Protein AF-A0A085ZZA1-F1 (afdb_monomer_lite)

Structure (mmCIF, N/CA/C/O backbone):
data_AF-A0A085ZZA1-F1
#
_entry.id   AF-A0A085ZZA1-F1
#
loop_
_atom_site.group_PDB
_atom_site.id
_atom_site.type_symbol
_atom_site.label_atom_id
_atom_site.label_alt_id
_atom_site.label_comp_id
_atom_site.label_asym_id
_atom_site.label_entity_id
_atom_site.label_seq_id
_atom_site.pdbx_PDB_ins_code
_atom_site.Cartn_x
_atom_site.Cartn_y
_atom_site.Cartn_z
_atom_site.occupancy
_atom_site.B_iso_or_equiv
_atom_site.auth_seq_id
_atom_site.auth_comp_id
_atom_site.auth_asym_id
_atom_site.auth_atom_id
_atom_site.pdbx_PDB_model_num
ATOM 1 N N . MET A 1 1 ? -29.648 -33.586 -11.415 1.00 40.72 1 MET A N 1
ATOM 2 C CA . MET A 1 1 ? -28.196 -33.619 -11.680 1.00 40.72 1 MET A CA 1
ATOM 3 C C . MET A 1 1 ? -27.716 -32.180 -11.595 1.00 40.72 1 MET A C 1
ATOM 5 O O . MET A 1 1 ? -27.922 -31.417 -12.527 1.00 40.72 1 MET A O 1
ATOM 9 N N . SER A 1 2 ? -27.273 -31.770 -10.408 1.00 40.88 2 SER A N 1
ATOM 10 C CA . SER A 1 2 ? -26.976 -30.370 -10.092 1.00 40.88 2 SER A CA 1
ATOM 11 C C . SER A 1 2 ? -25.529 -30.065 -10.449 1.00 40.88 2 SER A C 1
ATOM 13 O O . SER A 1 2 ? -24.622 -30.626 -9.842 1.00 40.88 2 SER A O 1
ATOM 15 N N . ILE A 1 3 ? -25.311 -29.182 -11.422 1.00 47.16 3 ILE A N 1
ATOM 16 C CA . ILE A 1 3 ? -23.990 -28.609 -11.685 1.00 47.16 3 ILE A CA 1
ATOM 17 C C . ILE A 1 3 ? -23.905 -27.349 -10.829 1.00 47.16 3 ILE A C 1
ATOM 19 O O . ILE A 1 3 ? -24.383 -26.285 -11.213 1.00 47.16 3 ILE A O 1
ATOM 23 N N . ILE A 1 4 ? -23.356 -27.491 -9.625 1.00 48.66 4 ILE A N 1
ATOM 24 C CA . ILE A 1 4 ? -22.991 -26.344 -8.797 1.00 48.66 4 ILE A CA 1
ATOM 25 C C . ILE A 1 4 ? -21.688 -25.814 -9.392 1.00 48.66 4 ILE A C 1
ATOM 27 O O . ILE A 1 4 ? -20.611 -26.347 -9.128 1.00 48.66 4 ILE A O 1
ATOM 31 N N . ILE A 1 5 ? -21.790 -24.800 -10.251 1.00 49.12 5 ILE A N 1
ATOM 32 C CA . ILE A 1 5 ? -20.633 -24.023 -10.697 1.00 49.12 5 ILE A CA 1
ATOM 33 C C . ILE A 1 5 ? -20.210 -23.183 -9.494 1.00 49.12 5 ILE A C 1
ATOM 35 O O . ILE A 1 5 ? -20.674 -22.067 -9.283 1.00 49.12 5 ILE A O 1
ATOM 39 N N . SER A 1 6 ? -19.374 -23.773 -8.642 1.00 45.69 6 SER A N 1
ATOM 40 C CA . SER A 1 6 ? -18.650 -23.033 -7.621 1.00 45.69 6 SER A CA 1
ATOM 41 C C . SER A 1 6 ? -17.611 -22.188 -8.349 1.00 45.69 6 SER A C 1
ATOM 43 O O . SER A 1 6 ? -16.551 -22.695 -8.714 1.00 45.69 6 SER A O 1
ATOM 45 N N . CYS A 1 7 ? -17.910 -20.908 -8.575 1.00 47.69 7 CYS A N 1
ATOM 46 C CA . CYS A 1 7 ? -16.886 -19.908 -8.854 1.00 47.69 7 CYS A CA 1
ATOM 47 C C . CYS A 1 7 ? -15.923 -19.897 -7.664 1.00 47.69 7 CYS A C 1
ATOM 49 O O . CYS A 1 7 ? -16.180 -19.255 -6.649 1.00 47.69 7 CYS A O 1
ATOM 51 N N . LYS A 1 8 ? -14.829 -20.656 -7.762 1.00 43.59 8 LYS A N 1
ATOM 52 C CA . LYS A 1 8 ? -13.642 -20.372 -6.967 1.00 43.59 8 LYS A CA 1
ATOM 53 C C . LYS A 1 8 ? -13.153 -19.021 -7.468 1.00 43.59 8 LYS A C 1
ATOM 55 O O . LYS A 1 8 ? -12.774 -18.913 -8.630 1.00 43.59 8 LYS A O 1
ATOM 60 N N . SER A 1 9 ? -13.255 -17.997 -6.626 1.00 45.09 9 SER A N 1
ATOM 61 C CA . SER A 1 9 ? -12.484 -16.772 -6.807 1.00 45.09 9 SER A CA 1
ATOM 62 C C . SER A 1 9 ? -11.050 -17.190 -7.103 1.00 45.09 9 SER A C 1
ATOM 64 O O . SER A 1 9 ? -10.500 -18.006 -6.361 1.00 45.09 9 SER A O 1
ATOM 66 N N . GLU A 1 10 ? -10.490 -16.718 -8.213 1.00 41.69 10 GLU A N 1
ATOM 67 C CA . GLU A 1 10 ? -9.066 -16.863 -8.475 1.00 41.69 10 GLU A CA 1
ATOM 68 C C . GLU A 1 10 ? -8.330 -16.323 -7.246 1.00 41.69 10 GLU A C 1
ATOM 70 O O . GLU A 1 10 ? -8.357 -15.122 -6.981 1.00 41.69 10 GLU A O 1
ATOM 75 N N . ASP A 1 11 ? -7.725 -17.217 -6.460 1.00 41.34 11 ASP A N 1
ATOM 76 C CA . ASP A 1 11 ? -6.586 -16.856 -5.627 1.00 41.34 11 ASP A CA 1
ATOM 77 C C . ASP A 1 11 ? -5.576 -16.281 -6.616 1.00 41.34 11 ASP A C 1
ATOM 79 O O . ASP A 1 11 ? -4.917 -17.031 -7.345 1.00 41.34 11 ASP A O 1
ATOM 83 N N . SER A 1 12 ? -5.506 -14.953 -6.735 1.00 48.16 12 SER A N 1
ATOM 84 C CA . SER A 1 12 ? -4.397 -14.356 -7.454 1.00 48.16 12 SER A CA 1
ATOM 85 C C . SER A 1 12 ? -3.149 -14.848 -6.730 1.00 48.16 12 SER A C 1
ATOM 87 O O . SER A 1 12 ? -2.949 -14.569 -5.549 1.00 48.16 12 SER A O 1
ATOM 89 N N . SER A 1 13 ? -2.309 -15.612 -7.428 1.00 55.88 13 SER A N 1
ATOM 90 C CA . SER A 1 13 ? -1.031 -16.132 -6.915 1.00 55.88 13 SER A CA 1
ATOM 91 C C . SER A 1 13 ? -0.127 -15.036 -6.334 1.00 55.88 13 SER A C 1
ATOM 93 O O . SER A 1 13 ? 0.840 -15.308 -5.630 1.00 55.88 13 SER A O 1
ATOM 95 N N . GLU A 1 14 ? -0.466 -13.785 -6.624 1.00 77.62 14 GLU A N 1
ATOM 96 C CA . GLU A 1 14 ? 0.185 -12.561 -6.220 1.00 77.62 14 GLU A CA 1
ATOM 97 C C . GLU A 1 14 ? -0.681 -11.837 -5.183 1.00 77.62 14 GLU A C 1
ATOM 99 O O . GLU A 1 14 ? -1.647 -11.150 -5.514 1.00 77.62 14 GLU A O 1
ATOM 104 N N . GLY A 1 15 ? -0.336 -12.008 -3.903 1.00 89.44 15 GLY A N 1
ATOM 105 C CA . GLY A 1 15 ? -1.110 -11.467 -2.779 1.00 89.44 15 GLY A CA 1
ATOM 106 C C . GLY A 1 15 ? -1.120 -9.940 -2.667 1.00 89.44 15 GLY A C 1
ATOM 107 O O . GLY A 1 15 ? -1.837 -9.424 -1.821 1.00 89.44 15 GLY A O 1
ATOM 108 N N . TYR A 1 16 ? -0.338 -9.237 -3.492 1.00 94.31 16 TYR A N 1
ATOM 109 C CA . TYR A 1 16 ? -0.285 -7.777 -3.530 1.00 94.31 16 TYR A CA 1
ATOM 110 C C . TYR A 1 16 ? -1.331 -7.172 -4.471 1.00 94.31 16 TYR A C 1
ATOM 112 O O . TYR A 1 16 ? -1.564 -5.974 -4.374 1.00 94.31 16 TYR A O 1
ATOM 120 N N . ILE A 1 17 ? -1.942 -7.946 -5.378 1.00 96.56 17 ILE A N 1
ATOM 121 C CA . ILE A 1 17 ? -2.940 -7.444 -6.336 1.00 96.56 17 ILE A CA 1
ATOM 122 C C . ILE A 1 17 ? -4.240 -7.107 -5.605 1.00 96.56 17 ILE A C 1
ATOM 124 O O . ILE A 1 17 ? -4.748 -7.902 -4.811 1.00 96.56 17 ILE A O 1
ATOM 128 N N . GLY A 1 18 ? -4.815 -5.946 -5.912 1.00 96.12 18 GLY A N 1
ATOM 129 C CA . GLY A 1 18 ? -6.135 -5.556 -5.432 1.00 96.12 18 GLY A CA 1
ATOM 130 C C . GLY A 1 18 ? -6.234 -4.082 -5.070 1.00 96.12 18 GLY A C 1
ATOM 131 O O . GLY A 1 18 ? -5.392 -3.268 -5.427 1.00 96.12 18 GLY A O 1
ATOM 132 N N . THR A 1 19 ? -7.299 -3.741 -4.349 1.00 97.69 19 THR A N 1
ATOM 133 C CA . THR A 1 19 ? -7.481 -2.409 -3.767 1.00 97.69 19 THR A CA 1
ATOM 134 C C . THR A 1 19 ? -7.158 -2.461 -2.284 1.00 97.69 19 THR A C 1
ATOM 136 O O . THR A 1 19 ? -7.685 -3.311 -1.564 1.00 97.69 19 THR A O 1
ATOM 139 N N . TRP A 1 20 ? -6.362 -1.513 -1.819 1.00 98.00 20 TRP A N 1
ATOM 140 C CA . TRP A 1 20 ? -5.828 -1.450 -0.469 1.00 98.00 20 TRP A CA 1
ATOM 141 C C . TRP A 1 20 ? -6.140 -0.085 0.133 1.00 98.00 20 TRP A C 1
ATOM 143 O O . TRP A 1 20 ? -5.802 0.941 -0.449 1.00 98.00 20 TRP A O 1
ATOM 153 N N . LEU A 1 21 ? -6.817 -0.073 1.276 1.00 97.31 21 LEU A N 1
ATOM 154 C CA . LEU A 1 21 ? -7.234 1.139 1.981 1.00 97.31 21 LEU A CA 1
ATOM 155 C C . LEU A 1 21 ? -6.258 1.416 3.118 1.00 97.31 21 LEU A C 1
ATOM 157 O O . LEU A 1 21 ? -5.935 0.487 3.865 1.00 97.31 21 LEU A O 1
ATOM 161 N N . GLU A 1 22 ? -5.786 2.655 3.242 1.00 96.81 22 GLU A N 1
ATOM 162 C CA . GLU A 1 22 ? -4.820 3.000 4.284 1.00 96.81 22 GLU A CA 1
ATOM 163 C C . GLU A 1 22 ? -5.423 2.764 5.677 1.00 96.81 22 GLU A C 1
ATOM 165 O O . GLU A 1 22 ? -6.565 3.130 5.963 1.00 96.81 22 GLU A O 1
ATOM 170 N N . VAL A 1 23 ? -4.643 2.141 6.558 1.00 96.81 23 VAL A N 1
ATOM 171 C CA . VAL A 1 23 ? -4.955 1.991 7.981 1.00 96.81 23 VAL A CA 1
ATOM 172 C C . VAL A 1 23 ? -3.826 2.583 8.810 1.00 96.81 23 VAL A C 1
ATOM 174 O O . VAL A 1 23 ? -2.651 2.489 8.455 1.00 96.81 23 VAL A O 1
ATOM 177 N N . LYS A 1 24 ? -4.165 3.164 9.959 1.00 95.19 24 LYS A N 1
ATOM 178 C CA . LYS A 1 24 ? -3.171 3.651 10.920 1.00 95.19 24 LYS A CA 1
ATOM 179 C C . LYS A 1 24 ? -2.965 2.612 12.011 1.00 95.19 24 LYS A C 1
ATOM 181 O O . LYS A 1 24 ? -3.920 1.995 12.486 1.00 95.19 24 LYS A O 1
ATOM 186 N N . GLN A 1 25 ? -1.716 2.433 12.427 1.00 94.25 25 GLN A N 1
ATOM 187 C CA . GLN A 1 25 ? -1.395 1.626 13.596 1.00 94.25 25 GLN A CA 1
ATOM 188 C C . GLN A 1 25 ? -1.565 2.483 14.855 1.00 94.25 25 GLN A C 1
ATOM 190 O O . GLN A 1 25 ? -0.880 3.491 15.019 1.00 94.25 25 GLN A O 1
ATOM 195 N N . LYS A 1 26 ? -2.471 2.089 15.753 1.00 91.62 26 LYS A N 1
ATOM 196 C CA . LYS A 1 26 ? -2.677 2.736 17.057 1.00 91.62 26 LYS A CA 1
ATOM 197 C C . LYS A 1 26 ? -2.464 1.704 18.159 1.00 91.62 26 LYS A C 1
ATOM 199 O O . LYS A 1 26 ? -3.312 0.853 18.420 1.00 91.62 26 LYS A O 1
ATOM 204 N N . GLY A 1 27 ? -1.288 1.760 18.785 1.00 89.69 27 GLY A N 1
ATOM 205 C CA . GLY A 1 27 ? -0.832 0.713 19.699 1.00 89.69 27 GLY A CA 1
ATOM 206 C C . GLY A 1 27 ? -0.677 -0.625 18.969 1.00 89.69 27 GLY A C 1
ATOM 207 O O . GLY A 1 27 ? 0.070 -0.724 17.997 1.00 89.69 27 GLY A O 1
ATOM 208 N N . ASN A 1 28 ? -1.409 -1.642 19.427 1.00 90.56 28 ASN A N 1
ATOM 209 C CA . ASN A 1 28 ? -1.378 -2.994 18.854 1.00 90.56 28 ASN A CA 1
ATOM 210 C C . ASN A 1 28 ? -2.493 -3.247 17.824 1.00 90.56 28 ASN A C 1
ATOM 212 O O . ASN A 1 28 ? -2.627 -4.368 17.336 1.00 90.56 28 ASN A O 1
ATOM 216 N N . GLU A 1 29 ? -3.313 -2.241 17.514 1.00 93.94 29 GLU A N 1
ATOM 217 C CA . GLU A 1 29 ? -4.427 -2.360 16.574 1.00 93.94 29 GLU A CA 1
ATOM 218 C C . GLU A 1 29 ? -4.167 -1.563 15.293 1.00 93.94 29 GLU A C 1
ATOM 220 O O . GLU A 1 29 ? -3.521 -0.514 15.306 1.00 93.94 29 GLU A O 1
ATOM 225 N N . PHE A 1 30 ? -4.735 -2.048 14.191 1.00 96.62 30 PHE A N 1
ATOM 226 C CA . PHE A 1 30 ? -4.883 -1.288 12.955 1.00 96.62 30 PHE A CA 1
ATOM 227 C C . PHE A 1 30 ? -6.311 -0.769 12.864 1.00 96.62 30 PHE A C 1
ATOM 229 O O . PHE A 1 30 ? -7.263 -1.516 13.104 1.00 96.62 30 PHE A O 1
ATOM 236 N N . VAL A 1 31 ? -6.457 0.506 12.519 1.00 95.94 31 VAL A N 1
ATOM 237 C CA . VAL A 1 31 ? -7.754 1.177 12.435 1.00 95.94 31 VAL A CA 1
ATOM 238 C C . VAL A 1 31 ? -7.880 1.960 11.137 1.00 95.94 31 VAL A C 1
ATOM 240 O O . VAL A 1 31 ? -6.917 2.559 10.657 1.00 95.94 31 VAL A O 1
ATOM 243 N N . LEU A 1 32 ? -9.094 1.983 10.597 1.00 95.25 32 LEU A N 1
ATOM 244 C CA . LEU A 1 32 ? -9.490 2.966 9.597 1.00 95.25 32 LEU A CA 1
ATOM 245 C C . LEU A 1 32 ? -9.785 4.279 10.319 1.00 95.25 32 LEU A C 1
ATOM 247 O O . LEU A 1 32 ? -10.479 4.285 11.342 1.00 95.25 32 LEU A O 1
ATOM 251 N N . VAL A 1 33 ? -9.268 5.382 9.793 1.00 94.38 33 VAL A N 1
ATOM 252 C CA . VAL A 1 33 ? -9.523 6.711 10.344 1.00 94.38 33 VAL A CA 1
ATOM 253 C C . VAL A 1 33 ? -10.491 7.450 9.433 1.00 94.38 33 VAL A C 1
ATOM 255 O O . VAL A 1 33 ? -10.213 7.665 8.259 1.00 94.38 33 VAL A O 1
ATOM 258 N N . ASP A 1 34 ? -11.640 7.826 9.983 1.00 93.25 34 ASP A N 1
ATOM 259 C CA . ASP A 1 34 ? -12.641 8.635 9.301 1.00 93.25 34 ASP A CA 1
ATOM 260 C C . ASP A 1 34 ? -12.383 10.120 9.574 1.00 93.25 34 ASP A C 1
ATOM 262 O O . ASP A 1 34 ? -12.655 10.623 10.672 1.00 93.25 34 ASP A O 1
ATOM 266 N N . CYS A 1 35 ? -11.865 10.796 8.551 1.00 90.69 35 CYS A N 1
ATOM 267 C CA . CYS A 1 35 ? -11.603 12.232 8.527 1.00 90.69 35 CYS A CA 1
ATOM 268 C C . CYS A 1 35 ? -12.711 13.045 7.831 1.00 90.69 35 CYS A C 1
ATOM 270 O O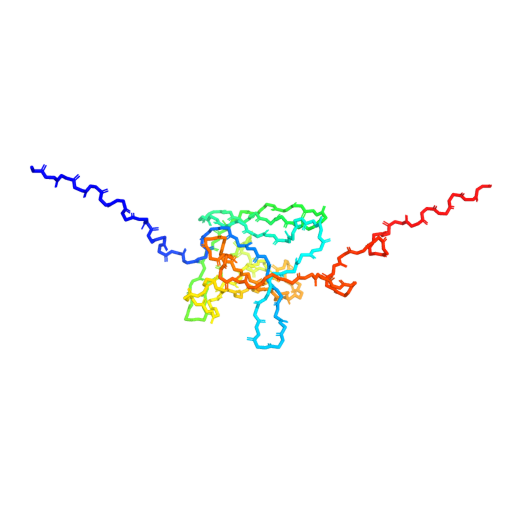 . CYS A 1 35 ? -12.566 14.253 7.659 1.00 90.69 35 CYS A O 1
ATOM 272 N N . GLY A 1 36 ? -13.820 12.415 7.422 1.00 89.00 36 GLY A N 1
ATOM 273 C CA . GLY A 1 36 ? -14.881 13.062 6.640 1.00 89.00 36 GLY A CA 1
ATOM 274 C C . GLY A 1 36 ? -14.604 13.166 5.133 1.00 89.00 36 GLY A C 1
ATOM 275 O O . GLY A 1 36 ? -15.416 13.739 4.411 1.00 89.00 36 GLY A O 1
ATOM 276 N N . TYR A 1 37 ? -13.499 12.590 4.657 1.00 87.31 37 TYR A N 1
ATOM 277 C CA . TYR A 1 37 ? -13.145 12.427 3.246 1.00 87.31 37 TYR A CA 1
ATOM 278 C C . TYR A 1 37 ? -12.602 11.013 2.990 1.00 87.31 37 TYR A C 1
ATOM 280 O O . TYR A 1 37 ? -12.280 10.281 3.928 1.00 87.31 37 TYR A O 1
ATOM 288 N N . ASP A 1 38 ? -12.508 10.627 1.715 1.00 85.31 38 ASP A N 1
ATOM 289 C CA . ASP A 1 38 ? -11.873 9.371 1.311 1.00 85.31 38 ASP A CA 1
ATOM 290 C C . ASP A 1 38 ? -10.383 9.400 1.685 1.00 85.31 38 ASP A C 1
ATOM 292 O O . ASP A 1 38 ? -9.636 10.233 1.177 1.00 85.31 38 ASP A O 1
ATOM 296 N N . GLY A 1 39 ? -9.950 8.484 2.555 1.00 87.00 39 GLY A N 1
ATOM 297 C CA . GLY A 1 39 ? -8.531 8.306 2.865 1.00 87.00 39 GLY A CA 1
ATOM 298 C C . GLY A 1 39 ? -7.722 7.795 1.670 1.00 87.00 39 GLY A C 1
ATOM 299 O O . GLY A 1 39 ? -8.273 7.425 0.626 1.00 87.00 39 GLY A O 1
ATOM 300 N N . GLU A 1 40 ? -6.404 7.731 1.847 1.00 93.75 40 GLU A N 1
ATOM 301 C CA . GLU A 1 40 ? -5.517 7.212 0.813 1.00 93.75 40 GLU A CA 1
ATOM 302 C C . GLU A 1 40 ? -5.830 5.747 0.480 1.00 93.75 40 GLU A C 1
ATOM 304 O O . GLU A 1 40 ? -6.158 4.923 1.347 1.00 93.75 40 GLU A O 1
ATOM 309 N N . ARG A 1 41 ? -5.695 5.399 -0.798 1.00 95.94 41 ARG A N 1
ATOM 310 C CA . ARG A 1 41 ? -5.759 4.009 -1.249 1.00 95.94 41 ARG A CA 1
ATOM 311 C C . ARG A 1 41 ? -4.759 3.747 -2.356 1.00 95.94 41 ARG A C 1
ATOM 313 O O . ARG A 1 41 ? -4.463 4.632 -3.151 1.00 95.94 41 ARG A O 1
ATOM 320 N N . ILE A 1 42 ? -4.321 2.500 -2.450 1.00 97.50 42 ILE A N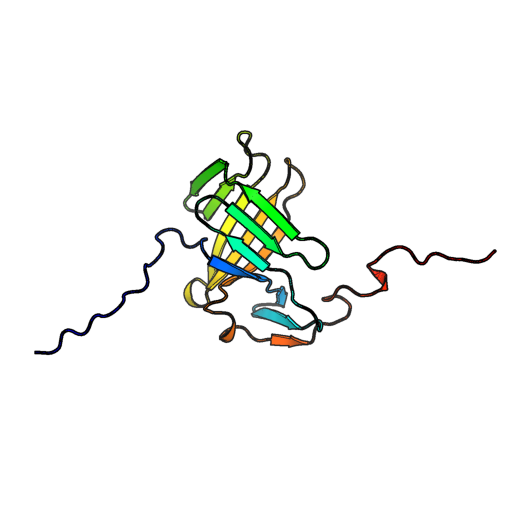 1
ATOM 321 C CA . ILE A 1 42 ? -3.549 2.018 -3.593 1.00 97.50 42 ILE A CA 1
ATOM 322 C C . ILE A 1 42 ? -4.314 0.899 -4.297 1.00 97.50 42 ILE A C 1
ATOM 324 O O . ILE A 1 42 ? -4.974 0.066 -3.670 1.00 97.50 42 ILE A O 1
ATOM 328 N N . GLU A 1 43 ? -4.257 0.903 -5.617 1.00 97.94 43 GLU A N 1
ATOM 329 C CA . GLU A 1 43 ? -4.819 -0.112 -6.494 1.00 97.94 43 GLU A CA 1
ATOM 330 C C . GLU A 1 43 ? -3.683 -0.700 -7.318 1.00 97.94 43 GLU A C 1
ATOM 332 O O . GLU A 1 43 ? -2.995 -0.000 -8.056 1.00 97.94 43 GLU A O 1
ATOM 337 N N . THR A 1 44 ? -3.463 -1.996 -7.169 1.00 97.75 44 THR A N 1
ATOM 338 C CA . THR A 1 44 ? -2.326 -2.698 -7.756 1.00 97.75 44 THR A CA 1
ATOM 339 C C . THR A 1 44 ? -2.822 -3.793 -8.678 1.00 97.75 44 THR A C 1
ATOM 341 O O . THR A 1 44 ? -3.709 -4.585 -8.341 1.00 97.75 44 THR A O 1
ATOM 344 N N . SER A 1 45 ? -2.227 -3.839 -9.860 1.00 96.06 45 SER A N 1
ATOM 345 C CA . SER A 1 45 ? -2.436 -4.870 -10.867 1.00 96.06 45 SER A CA 1
ATOM 346 C C . SER A 1 45 ? -1.098 -5.553 -11.179 1.00 96.06 45 SER A C 1
ATOM 348 O O . SER A 1 45 ? -0.105 -5.329 -10.489 1.00 96.06 45 SER A O 1
ATOM 350 N N . ARG A 1 46 ? -1.053 -6.397 -12.214 1.00 93.88 46 ARG A N 1
ATOM 351 C CA . ARG A 1 46 ? 0.194 -7.061 -12.633 1.00 93.88 46 ARG A CA 1
ATOM 352 C C . ARG A 1 46 ? 1.210 -6.106 -13.258 1.00 93.88 46 ARG A C 1
ATOM 354 O O . ARG A 1 46 ? 2.389 -6.437 -13.313 1.00 93.88 46 ARG A O 1
ATOM 361 N N . ASP A 1 47 ? 0.762 -4.973 -13.789 1.00 96.50 47 ASP A N 1
ATOM 362 C CA . ASP A 1 47 ? 1.590 -4.062 -14.582 1.00 96.50 47 ASP A CA 1
ATOM 363 C C . ASP A 1 47 ? 1.489 -2.597 -14.149 1.00 96.50 47 ASP A C 1
ATOM 365 O O . ASP A 1 47 ? 2.216 -1.756 -14.685 1.00 96.50 47 ASP A O 1
ATOM 369 N N . SER A 1 48 ? 0.642 -2.276 -13.170 1.00 97.25 48 SER A N 1
ATOM 370 C CA . SER A 1 48 ? 0.444 -0.907 -12.706 1.00 97.25 48 SER A CA 1
ATOM 371 C C . SER A 1 48 ? 0.170 -0.784 -11.211 1.00 97.25 48 SER A C 1
ATOM 373 O O . SER A 1 48 ? -0.313 -1.708 -10.549 1.00 97.25 48 SER A O 1
ATOM 375 N N . ILE A 1 49 ? 0.472 0.407 -10.703 1.00 98.19 49 ILE A N 1
ATOM 376 C CA . ILE A 1 49 ? 0.161 0.868 -9.354 1.00 98.19 49 ILE A CA 1
ATOM 377 C C . ILE A 1 49 ? -0.511 2.227 -9.504 1.00 98.19 49 ILE A C 1
ATOM 379 O O . ILE A 1 49 ? 0.091 3.167 -10.021 1.00 98.19 49 ILE A O 1
ATOM 383 N N . PHE A 1 50 ? -1.758 2.320 -9.067 1.00 98.06 50 PHE A N 1
ATOM 384 C CA . PHE A 1 50 ? -2.496 3.568 -8.974 1.00 98.06 50 PHE A CA 1
ATOM 385 C C . PHE A 1 50 ? -2.619 3.958 -7.506 1.00 98.06 50 PHE A C 1
ATOM 387 O O . PHE A 1 50 ? -3.169 3.198 -6.710 1.00 98.06 50 PHE A O 1
ATOM 394 N N . GLU A 1 51 ? -2.124 5.130 -7.141 1.00 95.69 51 GLU A N 1
ATOM 395 C CA . GLU A 1 51 ? -2.349 5.702 -5.822 1.00 95.69 51 GLU A CA 1
ATOM 396 C C . GLU A 1 51 ? -3.389 6.801 -5.925 1.00 95.69 51 GLU A C 1
ATOM 398 O O . GLU A 1 51 ? -3.265 7.725 -6.725 1.00 95.69 51 GLU A O 1
ATOM 403 N N . LYS A 1 52 ? -4.393 6.721 -5.065 1.00 95.25 52 LYS A N 1
ATOM 404 C CA . LYS A 1 52 ? -5.286 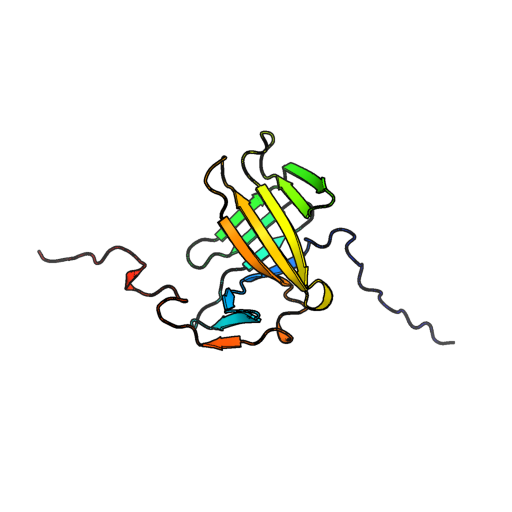7.834 -4.791 1.00 95.25 52 LYS A CA 1
ATOM 405 C C . LYS A 1 52 ? -4.851 8.443 -3.469 1.00 95.25 52 LYS A C 1
ATOM 407 O O . LYS A 1 52 ? -5.092 7.850 -2.411 1.00 95.25 52 LYS A O 1
ATOM 412 N N . GLY A 1 53 ? -4.168 9.577 -3.546 1.00 89.88 53 GLY A N 1
ATOM 413 C CA . GLY A 1 53 ? -3.824 10.386 -2.387 1.00 89.88 53 GLY A CA 1
ATOM 414 C C . GLY A 1 53 ? -5.012 11.228 -1.924 1.00 89.88 53 GLY A C 1
ATOM 415 O O . GLY A 1 53 ? -6.092 11.210 -2.515 1.00 89.88 53 GLY A O 1
ATOM 416 N N . ILE A 1 54 ? -4.812 11.994 -0.851 1.00 85.06 54 ILE A N 1
ATOM 417 C CA . ILE A 1 54 ? -5.819 12.969 -0.398 1.00 85.06 54 ILE A CA 1
ATOM 418 C C . ILE A 1 54 ? -5.795 14.224 -1.289 1.00 85.06 54 ILE A C 1
ATOM 420 O O . ILE A 1 54 ? -6.839 14.828 -1.525 1.00 85.06 54 ILE A O 1
ATOM 424 N N . MET A 1 55 ? -4.612 14.605 -1.791 1.00 82.81 55 MET A N 1
ATOM 425 C CA . MET A 1 55 ? -4.413 15.799 -2.627 1.00 82.81 55 MET A CA 1
ATOM 426 C C . MET A 1 55 ? -4.231 15.475 -4.110 1.00 82.81 55 MET A C 1
ATOM 428 O O . MET A 1 55 ? -4.802 16.157 -4.958 1.00 82.81 55 MET A O 1
ATOM 432 N N . GLU A 1 56 ? -3.442 14.449 -4.425 1.00 86.75 56 GLU A N 1
ATOM 433 C CA . GLU A 1 56 ? -3.090 14.093 -5.798 1.00 86.75 56 GLU A CA 1
ATOM 434 C C . GLU A 1 56 ? -3.169 12.584 -6.012 1.00 86.75 56 GLU A C 1
ATOM 436 O O . GLU A 1 56 ? -2.870 11.791 -5.115 1.00 86.75 56 GLU A O 1
ATOM 441 N N . ASP A 1 57 ? -3.545 12.214 -7.232 1.00 94.00 57 ASP A N 1
ATOM 442 C CA . ASP A 1 57 ? -3.548 10.836 -7.701 1.00 94.00 57 ASP A CA 1
ATOM 443 C C . ASP A 1 57 ? -2.292 10.584 -8.540 1.00 94.00 57 ASP A C 1
ATOM 445 O O . ASP A 1 57 ? -1.879 11.428 -9.342 1.00 94.00 57 ASP A O 1
ATOM 449 N N . SER A 1 58 ? -1.710 9.396 -8.410 1.00 94.25 58 SER A N 1
ATOM 450 C CA . SER A 1 58 ? -0.544 8.968 -9.177 1.00 94.25 58 SER A CA 1
ATOM 451 C C . SER A 1 58 ? -0.823 7.636 -9.875 1.00 94.25 58 SER A C 1
ATOM 453 O O . SER A 1 58 ? -1.542 6.774 -9.374 1.00 94.25 58 SER A O 1
ATOM 455 N N . ASN A 1 59 ? -0.277 7.456 -11.078 1.00 96.50 59 ASN A N 1
ATOM 456 C CA . ASN A 1 59 ? -0.365 6.194 -11.808 1.00 96.50 59 ASN A CA 1
ATOM 457 C C . ASN A 1 59 ? 1.013 5.825 -12.347 1.00 96.50 59 ASN A C 1
ATOM 459 O O . ASN A 1 59 ? 1.627 6.594 -13.090 1.00 96.50 59 ASN A O 1
ATOM 463 N N . MET A 1 60 ? 1.489 4.644 -11.981 1.00 96.56 60 MET A N 1
ATOM 464 C CA . MET A 1 60 ? 2.822 4.156 -12.297 1.00 96.56 60 MET A CA 1
ATOM 465 C C . MET A 1 60 ? 2.741 2.807 -12.987 1.00 96.56 60 MET A C 1
ATOM 467 O O . MET A 1 60 ? 1.945 1.942 -12.627 1.00 96.56 60 MET A O 1
ATOM 471 N N . LYS A 1 61 ? 3.626 2.608 -13.963 1.00 98.00 61 LYS A N 1
ATOM 472 C CA . LYS A 1 61 ? 3.846 1.304 -14.577 1.00 98.00 61 LYS A CA 1
ATOM 473 C C . LYS A 1 61 ? 4.876 0.523 -13.764 1.00 98.00 61 LYS A C 1
ATOM 475 O O . LYS A 1 61 ? 5.901 1.077 -13.376 1.00 98.00 61 LYS A O 1
ATOM 480 N N . ILE A 1 62 ? 4.626 -0.764 -13.562 1.00 98.25 62 ILE A N 1
ATOM 481 C CA . ILE A 1 62 ? 5.600 -1.697 -12.996 1.00 98.25 62 ILE A CA 1
ATOM 482 C C . ILE A 1 62 ? 6.577 -2.090 -14.109 1.00 98.25 62 ILE A C 1
ATOM 484 O O . ILE A 1 62 ? 6.172 -2.580 -15.166 1.00 98.25 62 ILE A O 1
ATOM 488 N N . ASP A 1 63 ? 7.865 -1.854 -13.884 1.00 98.38 63 ASP A N 1
ATOM 489 C CA . ASP A 1 63 ? 8.931 -2.283 -14.790 1.00 98.38 63 ASP A CA 1
ATOM 490 C C . ASP A 1 63 ? 9.231 -3.773 -14.596 1.00 98.38 63 ASP A C 1
ATOM 492 O O . ASP A 1 63 ? 9.224 -4.542 -15.559 1.00 98.38 63 ASP A O 1
ATOM 496 N N . HIS A 1 64 ? 9.435 -4.193 -13.345 1.00 97.75 64 HIS A N 1
ATOM 497 C CA . HIS A 1 64 ? 9.643 -5.593 -12.991 1.00 97.75 64 HIS A CA 1
ATOM 498 C C . HIS A 1 64 ? 9.314 -5.874 -11.518 1.00 97.75 64 HIS A C 1
ATOM 500 O O . HIS A 1 64 ? 9.186 -4.971 -10.690 1.00 97.75 64 HIS A O 1
ATOM 506 N N . ILE A 1 65 ? 9.182 -7.161 -11.190 1.00 96.75 65 ILE A N 1
ATOM 507 C CA . ILE A 1 65 ? 8.814 -7.647 -9.858 1.00 96.75 65 ILE A CA 1
ATOM 508 C C . ILE A 1 65 ? 9.919 -8.564 -9.337 1.00 96.75 65 ILE A C 1
ATOM 510 O O . ILE A 1 65 ? 10.409 -9.428 -10.068 1.00 96.75 65 ILE A O 1
ATOM 514 N N . LYS A 1 66 ? 10.284 -8.417 -8.059 1.00 95.75 66 LYS A N 1
ATOM 515 C CA . LYS A 1 66 ? 11.159 -9.361 -7.350 1.00 95.75 66 LYS A CA 1
ATOM 516 C C . LYS A 1 66 ? 10.453 -9.939 -6.135 1.00 95.75 66 LYS A C 1
ATOM 518 O O . LYS A 1 66 ? 9.937 -9.203 -5.300 1.00 95.75 66 LYS A O 1
ATOM 523 N N . GLN A 1 67 ? 10.485 -11.261 -6.010 1.00 93.56 67 GLN A N 1
ATOM 524 C CA . GLN A 1 67 ? 9.979 -11.965 -4.838 1.00 93.56 67 GLN A CA 1
ATOM 525 C C . GLN A 1 67 ? 11.139 -12.435 -3.961 1.00 93.56 67 GLN A C 1
ATOM 527 O O . GLN A 1 67 ? 12.122 -12.992 -4.447 1.00 93.56 67 GLN A O 1
ATOM 532 N N . SER A 1 68 ? 11.006 -12.216 -2.658 1.00 87.62 68 SER A N 1
ATOM 533 C CA . SER A 1 68 ? 11.938 -12.670 -1.628 1.00 87.62 68 SER A CA 1
ATOM 534 C C . SER A 1 68 ? 11.166 -13.322 -0.481 1.00 87.62 68 SER A C 1
ATOM 536 O O . SER A 1 68 ? 9.943 -13.189 -0.397 1.00 87.62 68 SER A O 1
ATOM 538 N N . ASN A 1 69 ? 11.874 -13.989 0.433 1.00 83.75 69 ASN A N 1
ATOM 539 C CA . ASN A 1 69 ? 11.262 -14.527 1.655 1.00 83.75 69 ASN A CA 1
ATOM 540 C C . ASN A 1 69 ? 10.619 -13.428 2.513 1.00 83.75 69 ASN A C 1
ATOM 542 O O . ASN A 1 69 ? 9.654 -13.685 3.225 1.00 83.75 69 ASN A O 1
ATOM 546 N N . ASP A 1 70 ? 11.130 -12.204 2.399 1.00 84.25 70 ASP A N 1
ATOM 547 C CA . ASP A 1 70 ? 10.710 -11.070 3.209 1.00 84.25 70 ASP A CA 1
ATOM 548 C C . ASP A 1 70 ? 9.577 -10.262 2.561 1.00 84.25 70 ASP A C 1
ATOM 550 O O . ASP A 1 70 ? 9.108 -9.306 3.165 1.00 84.25 70 ASP A O 1
ATOM 554 N N . GLY A 1 71 ? 9.151 -10.568 1.332 1.00 91.62 71 GLY A N 1
ATOM 555 C CA . GLY A 1 71 ? 8.094 -9.821 0.641 1.00 91.62 71 GLY A CA 1
ATOM 556 C C . GLY A 1 71 ? 8.282 -9.711 -0.870 1.00 91.62 71 GLY A C 1
ATOM 557 O O . GLY A 1 71 ? 9.202 -10.297 -1.449 1.00 91.62 71 GLY A O 1
ATOM 558 N N . ILE A 1 72 ? 7.393 -8.944 -1.501 1.00 96.38 72 ILE A N 1
ATOM 559 C CA . ILE A 1 72 ? 7.334 -8.735 -2.953 1.00 96.38 72 ILE A CA 1
ATOM 560 C C . ILE A 1 72 ? 7.645 -7.267 -3.247 1.00 96.38 72 ILE A C 1
ATOM 562 O O . ILE A 1 72 ? 6.945 -6.392 -2.751 1.00 96.38 72 ILE A O 1
ATOM 566 N N . SER A 1 73 ? 8.668 -6.995 -4.052 1.00 97.19 73 SER A N 1
ATOM 567 C CA . SER A 1 73 ? 9.011 -5.645 -4.509 1.00 97.19 73 SER A CA 1
ATOM 568 C C . SER A 1 73 ? 8.515 -5.421 -5.933 1.00 97.19 73 SER A C 1
ATOM 570 O O . SER A 1 73 ? 8.856 -6.190 -6.833 1.00 97.19 73 SER A O 1
ATOM 572 N N . LEU A 1 74 ? 7.738 -4.359 -6.127 1.00 97.69 74 LEU A N 1
ATOM 573 C CA . LEU A 1 74 ? 7.254 -3.867 -7.412 1.00 97.69 74 LEU A CA 1
ATOM 574 C C . LEU A 1 74 ? 8.093 -2.640 -7.778 1.00 97.69 74 LEU A C 1
ATOM 576 O O . LEU A 1 74 ? 7.939 -1.585 -7.161 1.00 97.69 74 LEU A O 1
ATOM 580 N N . PHE A 1 75 ? 9.010 -2.777 -8.730 1.00 98.06 75 PHE A N 1
ATOM 581 C CA . PHE A 1 75 ? 9.875 -1.677 -9.153 1.00 98.06 75 PHE A CA 1
ATOM 582 C C . PHE A 1 75 ? 9.206 -0.885 -10.271 1.00 98.06 75 PHE A C 1
ATOM 584 O O . PHE A 1 75 ? 8.704 -1.470 -11.232 1.00 98.06 75 PHE A O 1
ATOM 591 N N . THR A 1 76 ? 9.210 0.443 -10.161 1.00 97.69 76 THR A N 1
ATOM 592 C CA . THR A 1 76 ? 8.640 1.346 -11.180 1.00 97.69 76 THR A CA 1
ATOM 593 C C . THR A 1 76 ? 9.706 1.913 -12.121 1.00 97.69 76 THR A C 1
ATOM 595 O O . THR A 1 76 ? 9.384 2.601 -13.089 1.00 97.69 76 THR A O 1
ATOM 598 N N . ASP A 1 77 ? 10.978 1.566 -11.895 1.00 97.44 77 ASP A N 1
ATOM 599 C CA . ASP A 1 77 ? 12.091 1.865 -12.790 1.00 97.44 77 ASP A CA 1
ATOM 600 C C . ASP A 1 77 ? 13.122 0.726 -12.860 1.00 97.44 77 ASP A C 1
ATOM 602 O O . ASP A 1 77 ? 13.262 -0.094 -11.952 1.00 97.44 77 ASP A O 1
ATOM 606 N N . LYS A 1 78 ? 13.888 0.711 -13.956 1.00 96.81 78 LYS A N 1
ATOM 607 C CA . LYS A 1 78 ? 14.919 -0.302 -14.241 1.00 96.81 78 LYS A CA 1
ATOM 608 C C . LYS A 1 78 ? 16.136 -0.240 -13.324 1.00 96.81 78 LYS A C 1
ATOM 610 O O . LYS A 1 78 ? 16.874 -1.216 -13.243 1.00 96.81 78 LYS A O 1
ATOM 615 N N . LEU A 1 79 ? 16.411 0.922 -12.734 1.00 97.19 79 LEU A N 1
ATOM 616 C CA . LEU A 1 79 ? 17.556 1.137 -11.849 1.00 97.19 79 LEU A CA 1
ATOM 617 C C . LEU A 1 79 ? 17.228 0.764 -10.400 1.00 97.19 79 LEU A C 1
ATOM 619 O O . LEU A 1 79 ? 18.100 0.890 -9.543 1.00 97.19 79 LEU A O 1
ATOM 623 N N . GLU A 1 80 ? 15.998 0.308 -10.142 1.00 97.00 80 GLU A N 1
ATOM 624 C CA . GLU A 1 80 ? 15.503 -0.107 -8.832 1.00 97.00 80 GLU A CA 1
ATOM 625 C C . GLU A 1 80 ? 15.555 1.009 -7.780 1.00 97.00 80 GLU A C 1
ATOM 627 O O . GLU A 1 80 ? 15.656 0.751 -6.580 1.00 97.00 80 GLU A O 1
ATOM 632 N N . LYS A 1 81 ? 15.475 2.270 -8.223 1.00 96.88 81 LYS A N 1
ATOM 633 C CA . LYS A 1 81 ? 15.475 3.436 -7.330 1.00 96.88 81 LYS A CA 1
ATOM 634 C C . LYS A 1 81 ? 14.103 3.711 -6.726 1.00 96.88 81 LYS A C 1
ATOM 636 O O . LYS A 1 81 ? 14.022 4.307 -5.657 1.00 96.88 81 LYS A O 1
ATOM 641 N N . SER A 1 82 ? 13.045 3.282 -7.395 1.00 97.50 82 SER A N 1
ATOM 642 C CA . SER A 1 82 ? 11.655 3.531 -7.042 1.00 97.50 82 SER A CA 1
ATOM 643 C C . SER A 1 82 ? 10.921 2.204 -6.950 1.00 97.50 82 SER A C 1
ATOM 645 O O . SER A 1 82 ? 10.944 1.394 -7.885 1.00 97.50 82 SER A O 1
ATOM 647 N N . TYR A 1 83 ? 10.298 1.950 -5.804 1.00 96.94 83 TYR A N 1
ATOM 648 C CA . TYR A 1 83 ? 9.647 0.674 -5.552 1.00 96.94 83 TYR A CA 1
ATOM 649 C C . TYR A 1 83 ? 8.539 0.752 -4.512 1.00 96.94 83 TYR A C 1
ATOM 651 O O . TYR A 1 83 ? 8.517 1.619 -3.639 1.00 96.94 83 TYR A O 1
ATOM 659 N N . TYR A 1 84 ? 7.682 -0.260 -4.590 1.00 97.62 84 TYR A N 1
ATOM 660 C CA . TYR A 1 84 ? 6.674 -0.611 -3.605 1.00 97.62 84 TYR A CA 1
ATOM 661 C C . TYR A 1 84 ? 6.969 -2.006 -3.094 1.00 97.62 84 TYR A C 1
ATOM 663 O O . TYR A 1 84 ? 6.892 -2.975 -3.850 1.00 97.62 84 TYR A O 1
ATOM 671 N N . ARG A 1 85 ? 7.307 -2.136 -1.816 1.00 97.06 85 ARG A N 1
ATOM 672 C CA . ARG A 1 85 ? 7.554 -3.439 -1.207 1.00 97.06 85 ARG A CA 1
ATOM 673 C C . ARG A 1 85 ? 6.380 -3.854 -0.347 1.00 97.06 85 ARG A C 1
ATOM 675 O O . ARG A 1 85 ? 6.165 -3.310 0.731 1.00 97.06 85 ARG A O 1
ATOM 682 N N . PHE A 1 86 ? 5.677 -4.868 -0.817 1.00 97.88 86 PHE A N 1
ATOM 683 C CA . PHE A 1 86 ? 4.568 -5.509 -0.143 1.00 97.88 86 PHE A CA 1
ATOM 684 C C . PHE A 1 86 ? 5.041 -6.582 0.841 1.00 97.88 86 PHE A C 1
ATOM 686 O O . PHE A 1 86 ? 5.806 -7.486 0.484 1.00 97.88 86 PHE A O 1
ATOM 693 N N . GLN A 1 87 ? 4.516 -6.526 2.062 1.00 97.00 87 GLN A N 1
ATOM 694 C CA . GLN A 1 87 ? 4.707 -7.541 3.095 1.00 97.00 87 GLN A CA 1
ATOM 695 C C . GLN A 1 87 ? 3.379 -7.814 3.807 1.00 97.00 87 GLN A C 1
ATOM 697 O O . GLN A 1 87 ? 2.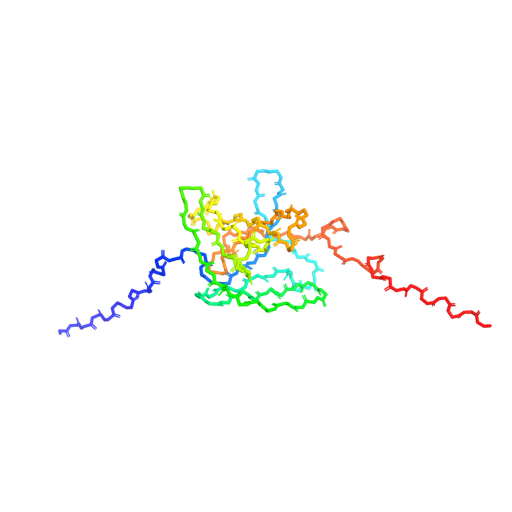672 -6.885 4.198 1.00 97.00 87 GLN A O 1
ATOM 702 N N . TRP A 1 88 ? 3.043 -9.084 4.029 1.00 95.44 88 TRP A N 1
ATOM 703 C CA . TRP A 1 88 ? 1.918 -9.431 4.897 1.00 95.44 88 TRP A CA 1
ATOM 704 C C . TRP A 1 88 ? 2.271 -9.163 6.361 1.00 95.44 88 TRP A C 1
ATOM 706 O O . TRP A 1 88 ? 3.326 -9.586 6.826 1.00 95.44 88 TRP A O 1
ATOM 716 N N . ILE A 1 89 ? 1.364 -8.507 7.087 1.00 95.19 89 ILE A N 1
ATOM 717 C CA . ILE A 1 89 ? 1.455 -8.337 8.545 1.00 95.19 89 ILE A CA 1
ATOM 718 C C . ILE A 1 89 ? 0.457 -9.254 9.250 1.00 95.19 89 ILE A C 1
ATOM 720 O O . ILE A 1 89 ? 0.809 -9.933 10.209 1.00 95.19 89 ILE A O 1
ATOM 724 N N . ASP A 1 90 ? -0.774 -9.310 8.746 1.00 94.00 90 ASP A N 1
ATOM 725 C CA . ASP A 1 90 ? -1.822 -10.216 9.214 1.00 94.00 90 ASP A CA 1
ATOM 726 C C . ASP A 1 90 ? -2.635 -10.639 7.986 1.00 94.00 90 ASP A C 1
ATOM 728 O O . ASP A 1 90 ? -3.529 -9.922 7.532 1.00 94.00 90 ASP A O 1
ATOM 732 N N . LYS A 1 91 ? -2.254 -11.774 7.386 1.00 92.75 91 LYS A N 1
ATOM 733 C CA . LYS A 1 91 ? -2.867 -12.266 6.143 1.00 92.75 91 LYS A CA 1
ATOM 734 C C . LYS A 1 91 ? -4.347 -12.602 6.335 1.00 92.75 91 LYS A C 1
ATOM 736 O O . LYS A 1 91 ? -5.137 -12.348 5.432 1.00 92.75 91 LYS A O 1
ATOM 741 N N . ASP A 1 92 ? -4.723 -13.106 7.507 1.00 91.94 92 ASP A N 1
ATOM 742 C CA . ASP A 1 92 ? -6.103 -13.501 7.809 1.00 91.94 92 ASP A CA 1
ATOM 743 C C . ASP A 1 92 ? -7.032 -12.285 7.906 1.00 91.94 92 ASP A C 1
ATOM 745 O O . ASP A 1 92 ? -8.200 -12.357 7.521 1.00 91.94 92 ASP A O 1
ATOM 749 N N . LYS A 1 93 ? -6.509 -11.143 8.367 1.00 92.81 93 LYS A N 1
ATOM 750 C CA . LYS A 1 93 ? -7.232 -9.860 8.368 1.00 92.81 93 LYS A CA 1
ATOM 751 C C . LYS A 1 93 ? -7.024 -9.026 7.104 1.00 92.81 93 LYS A C 1
ATOM 753 O O . LYS A 1 93 ? -7.560 -7.921 7.018 1.00 92.81 93 LYS A O 1
ATOM 758 N N . GLY A 1 94 ? -6.234 -9.512 6.150 1.00 95.31 94 GLY A N 1
ATOM 759 C CA . GLY A 1 94 ? -5.910 -8.784 4.928 1.00 95.31 94 GLY A CA 1
ATOM 760 C C . GLY A 1 94 ? -5.059 -7.535 5.153 1.00 95.31 94 GLY A C 1
ATOM 761 O O . GLY A 1 94 ? -5.178 -6.589 4.377 1.00 95.31 94 GLY A O 1
ATOM 762 N N . ILE A 1 95 ? -4.232 -7.498 6.203 1.00 97.00 95 ILE A N 1
ATOM 763 C CA . ILE A 1 95 ? -3.394 -6.344 6.553 1.00 97.00 95 ILE A CA 1
ATOM 764 C C . ILE A 1 95 ? -1.980 -6.537 6.018 1.00 97.00 95 ILE A C 1
ATOM 766 O O . ILE A 1 95 ? -1.319 -7.553 6.260 1.00 97.00 95 ILE A O 1
ATOM 770 N N . SER A 1 96 ? -1.493 -5.505 5.346 1.00 97.19 96 SER A N 1
ATOM 771 C CA . SER A 1 96 ? -0.178 -5.463 4.725 1.00 97.19 96 SER A CA 1
ATOM 772 C C . SER A 1 96 ? 0.593 -4.212 5.123 1.00 97.19 96 SER A C 1
ATOM 774 O O . SER A 1 96 ? 0.016 -3.172 5.449 1.00 97.19 96 SER A O 1
ATOM 776 N N . LYS A 1 97 ? 1.915 -4.331 5.084 1.00 97.62 97 LYS A N 1
ATOM 777 C CA . LYS A 1 97 ? 2.873 -3.237 5.168 1.00 97.62 97 LYS A CA 1
ATOM 778 C C . LYS A 1 97 ? 3.424 -2.976 3.774 1.00 97.62 97 LYS A C 1
ATOM 780 O O . LYS A 1 97 ? 3.724 -3.917 3.036 1.00 97.62 97 LYS A O 1
ATOM 785 N N . TRP A 1 98 ? 3.573 -1.700 3.460 1.00 97.81 98 TRP A N 1
ATOM 786 C CA . TRP A 1 98 ? 4.112 -1.207 2.207 1.00 97.81 98 TRP A CA 1
ATOM 787 C C . TRP A 1 98 ? 5.271 -0.260 2.499 1.00 97.81 98 TRP A C 1
ATOM 789 O O . TRP A 1 98 ? 5.091 0.759 3.166 1.00 97.81 98 TRP A O 1
ATOM 799 N N . GLU A 1 99 ? 6.463 -0.619 2.029 1.00 97.31 99 GLU A N 1
ATOM 800 C CA . GLU A 1 99 ? 7.623 0.278 2.004 1.00 97.31 99 GLU A CA 1
ATOM 801 C C . GLU A 1 99 ? 7.675 0.934 0.621 1.00 97.31 99 GLU A C 1
ATOM 803 O O . GLU A 1 99 ? 7.742 0.228 -0.385 1.00 97.31 99 GLU A O 1
ATOM 808 N N . ILE A 1 100 ? 7.591 2.261 0.570 1.00 96.56 100 ILE A N 1
ATOM 809 C CA . ILE A 1 100 ? 7.461 3.036 -0.666 1.00 96.56 100 ILE A CA 1
ATOM 810 C C . ILE A 1 100 ? 8.659 3.973 -0.777 1.00 96.56 100 ILE A C 1
ATOM 812 O O . ILE A 1 100 ? 8.914 4.774 0.125 1.00 96.56 100 ILE A O 1
ATOM 816 N N . THR A 1 101 ? 9.387 3.882 -1.884 1.00 96.62 101 THR A N 1
ATOM 817 C CA . THR A 1 101 ? 10.521 4.757 -2.195 1.00 96.62 101 THR A CA 1
ATOM 818 C C . THR A 1 101 ? 10.358 5.321 -3.597 1.00 96.62 101 THR A C 1
ATOM 820 O O . THR A 1 101 ? 10.026 4.585 -4.522 1.00 96.62 101 THR A O 1
ATOM 823 N N . TYR A 1 102 ? 10.659 6.611 -3.755 1.00 93.69 102 TYR A N 1
ATOM 824 C CA . TYR A 1 102 ? 10.672 7.310 -5.042 1.00 93.69 102 TYR A CA 1
ATOM 825 C C . TYR A 1 102 ? 12.076 7.825 -5.352 1.00 93.69 102 TYR A C 1
ATOM 827 O O . TYR A 1 102 ? 12.652 8.529 -4.526 1.00 93.69 102 TYR A O 1
ATOM 835 N N . ASP A 1 103 ? 12.631 7.484 -6.514 1.00 92.00 103 ASP A N 1
ATOM 836 C CA . ASP A 1 103 ? 13.939 7.952 -7.008 1.00 92.00 103 ASP A CA 1
ATOM 837 C C . ASP A 1 103 ? 15.086 7.894 -5.970 1.00 92.00 103 ASP A C 1
ATOM 839 O O . ASP A 1 103 ? 15.910 8.798 -5.845 1.00 92.00 103 ASP A O 1
ATOM 843 N N . GLY A 1 104 ? 15.139 6.825 -5.172 1.00 83.00 104 GLY A N 1
ATOM 844 C CA . GLY A 1 104 ? 16.181 6.611 -4.164 1.00 83.00 104 GLY A CA 1
ATOM 845 C C . GLY A 1 104 ? 16.111 7.557 -2.960 1.00 83.00 104 GLY A C 1
ATOM 846 O O . GLY A 1 104 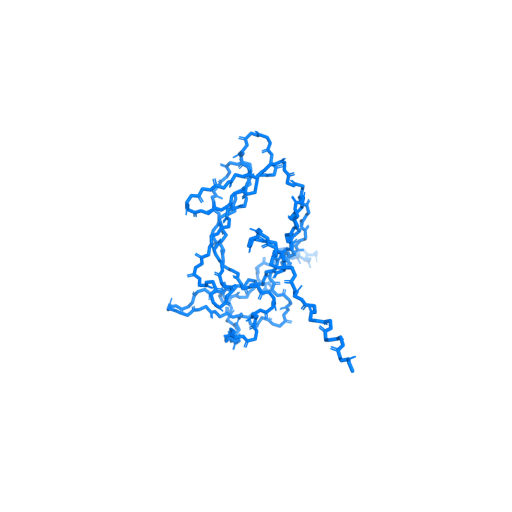? 17.083 7.658 -2.211 1.00 83.00 104 GLY A O 1
ATOM 847 N N . SER A 1 105 ? 14.987 8.253 -2.775 1.00 89.81 105 SER A N 1
ATOM 848 C CA . SER A 1 105 ? 14.709 9.078 -1.596 1.00 89.81 105 SER A CA 1
ATOM 849 C C . SER A 1 105 ? 14.459 8.236 -0.334 1.00 89.81 105 SER A C 1
ATOM 851 O O . SER A 1 105 ? 14.593 7.010 -0.327 1.00 89.81 105 SER A O 1
ATOM 853 N N . SER A 1 106 ? 14.111 8.894 0.775 1.00 92.25 106 SER A N 1
ATOM 854 C CA . SER A 1 106 ? 13.733 8.205 2.010 1.00 92.25 106 SER A CA 1
ATOM 855 C C . SER A 1 106 ? 12.533 7.284 1.791 1.00 92.25 106 SER A C 1
ATOM 857 O O . SER A 1 106 ? 11.532 7.685 1.201 1.00 92.25 106 SER A O 1
ATOM 859 N N . THR A 1 107 ? 12.608 6.072 2.333 1.00 95.81 107 THR A N 1
ATOM 860 C CA . THR A 1 107 ? 11.498 5.119 2.327 1.00 95.81 107 THR A CA 1
ATOM 861 C C . THR A 1 107 ? 10.409 5.529 3.313 1.00 95.81 107 THR A C 1
ATOM 863 O O . THR A 1 107 ? 10.674 5.707 4.504 1.00 95.81 107 THR A O 1
ATOM 866 N N . VAL A 1 108 ? 9.172 5.617 2.832 1.00 95.25 108 VAL A N 1
ATOM 867 C CA . VAL A 1 108 ? 7.977 5.799 3.660 1.00 95.25 108 VAL A CA 1
ATOM 868 C C . VAL A 1 108 ? 7.350 4.436 3.927 1.00 95.25 108 VAL A C 1
ATOM 870 O O . VAL A 1 108 ? 7.223 3.612 3.025 1.00 95.25 108 VAL A O 1
ATOM 873 N N . VAL A 1 109 ? 6.946 4.191 5.172 1.00 96.88 109 VAL A N 1
ATOM 874 C CA . VAL A 1 109 ? 6.237 2.966 5.557 1.00 96.88 109 VAL A CA 1
ATOM 875 C C . VAL A 1 109 ? 4.771 3.292 5.787 1.00 96.88 109 VAL A C 1
ATOM 877 O O . VAL A 1 109 ? 4.446 4.131 6.626 1.00 96.88 109 VAL A O 1
ATOM 880 N N . LYS A 1 110 ? 3.891 2.598 5.069 1.00 96.88 110 LYS A N 1
ATOM 881 C CA . LYS A 1 110 ? 2.437 2.693 5.216 1.00 96.88 110 LYS A CA 1
ATOM 882 C C . LYS A 1 110 ? 1.835 1.309 5.440 1.00 96.88 110 LYS A C 1
ATOM 884 O O . LYS A 1 110 ? 2.431 0.288 5.092 1.00 96.88 110 LYS A O 1
ATOM 889 N N . TYR A 1 111 ? 0.648 1.275 6.030 1.00 97.50 111 TYR A N 1
ATOM 890 C CA . TYR A 1 111 ? -0.094 0.044 6.274 1.00 97.50 111 TYR A CA 1
ATOM 891 C C . TYR A 1 111 ? -1.447 0.124 5.598 1.00 97.50 111 TYR A C 1
ATOM 893 O O . TYR A 1 111 ? -2.093 1.170 5.605 1.00 97.50 111 TYR A O 1
ATOM 901 N N . PHE A 1 112 ? -1.884 -0.993 5.031 1.00 97.81 112 PHE A N 1
ATOM 902 C CA . PHE A 1 112 ? -3.139 -1.044 4.303 1.00 97.81 112 PHE A CA 1
ATOM 903 C C . PHE A 1 112 ? -3.902 -2.328 4.591 1.00 97.81 112 PHE A C 1
ATOM 905 O O . PHE A 1 112 ? -3.308 -3.397 4.761 1.00 97.81 112 PHE A O 1
ATOM 912 N N . VAL A 1 113 ? -5.229 -2.228 4.573 1.00 97.50 113 VAL A N 1
ATOM 913 C CA . VAL A 1 113 ? -6.126 -3.383 4.540 1.00 97.50 113 VAL A CA 1
ATOM 914 C C . VAL A 1 113 ? -6.654 -3.597 3.127 1.00 97.50 113 VAL A C 1
ATOM 916 O O . VAL A 1 113 ? -7.047 -2.647 2.449 1.00 97.50 113 VAL A O 1
ATOM 919 N N . ASN A 1 114 ? -6.712 -4.848 2.678 1.00 97.25 114 ASN A N 1
ATOM 920 C CA . ASN A 1 114 ? -7.392 -5.179 1.435 1.00 97.25 114 ASN A CA 1
ATOM 921 C C . ASN A 1 114 ? -8.873 -4.764 1.523 1.00 97.25 114 ASN A C 1
ATOM 923 O O . ASN A 1 114 ? -9.561 -5.054 2.506 1.00 97.25 114 ASN A O 1
ATOM 927 N N . LYS A 1 115 ? -9.401 -4.117 0.483 1.00 95.69 115 LYS A N 1
ATOM 928 C CA . LYS A 1 115 ? -10.794 -3.651 0.423 1.00 95.69 115 LYS A CA 1
ATOM 929 C C . LYS A 1 115 ? -11.806 -4.777 0.644 1.00 95.69 115 LYS A C 1
ATOM 931 O O . LYS A 1 115 ? -12.900 -4.510 1.124 1.00 95.69 115 LYS A O 1
ATOM 936 N N . LEU A 1 116 ? -11.470 -6.031 0.352 1.00 94.50 116 LEU A N 1
ATOM 937 C CA . LEU A 1 116 ? -12.339 -7.176 0.645 1.00 94.50 116 LEU A CA 1
ATOM 938 C C . LEU A 1 116 ? -12.453 -7.476 2.150 1.00 94.50 116 LEU A C 1
ATOM 940 O O . LEU A 1 116 ? -13.413 -8.116 2.579 1.00 94.50 116 LEU A O 1
ATOM 944 N N . ASN A 1 117 ? -11.510 -7.001 2.964 1.00 94.38 117 ASN A N 1
ATOM 945 C CA . ASN A 1 117 ? -11.442 -7.250 4.405 1.00 94.38 117 ASN A CA 1
ATOM 946 C C . ASN A 1 117 ? -11.665 -5.988 5.252 1.00 94.38 117 ASN A C 1
ATOM 948 O O . ASN A 1 117 ? -11.686 -6.069 6.472 1.00 94.38 117 ASN A O 1
ATOM 952 N N . PHE A 1 118 ? -11.926 -4.822 4.654 1.00 91.31 118 PHE A N 1
ATOM 953 C CA . PHE A 1 118 ? -12.044 -3.569 5.416 1.00 91.31 118 PHE A CA 1
ATOM 954 C C . PHE A 1 118 ? -13.102 -3.609 6.536 1.00 91.31 118 PHE A C 1
ATOM 956 O O . PHE A 1 118 ? -12.930 -2.973 7.570 1.00 91.31 118 PHE A O 1
ATOM 963 N N . LYS A 1 119 ? -14.178 -4.395 6.367 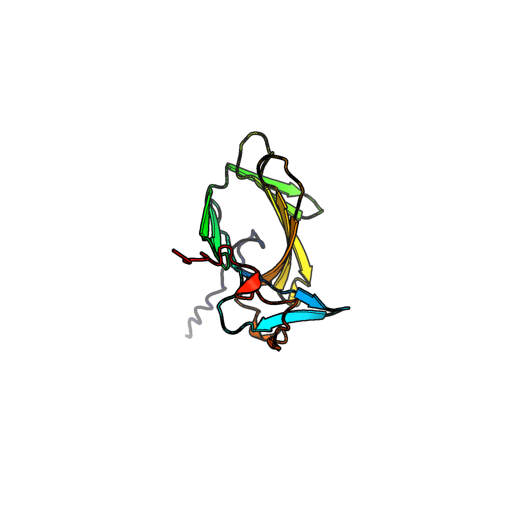1.00 91.62 119 LYS A N 1
ATOM 964 C CA . LYS A 1 119 ? -15.246 -4.540 7.372 1.00 91.62 119 LYS A CA 1
ATOM 965 C C . LYS A 1 119 ? -14.783 -5.211 8.667 1.00 91.62 119 LYS A C 1
ATOM 967 O O . LYS A 1 119 ? -15.455 -5.050 9.681 1.00 91.62 119 LYS A O 1
ATOM 972 N N . SER A 1 120 ? -13.683 -5.969 8.649 1.00 90.12 120 SER A N 1
ATOM 973 C CA . SER A 1 120 ? -13.096 -6.541 9.869 1.00 90.12 120 SER A CA 1
ATOM 974 C C . SER A 1 120 ? -12.186 -5.562 10.606 1.00 90.12 120 SER A C 1
ATOM 976 O O . SER A 1 120 ? -11.697 -5.888 11.686 1.00 90.12 120 SER A O 1
ATOM 978 N N . ILE A 1 121 ? -11.949 -4.374 10.045 1.00 95.19 121 ILE A N 1
ATOM 979 C CA . ILE A 1 121 ? -11.127 -3.335 10.655 1.00 95.19 121 ILE A CA 1
ATOM 980 C C . ILE A 1 121 ? -12.027 -2.309 11.332 1.00 95.19 121 ILE A C 1
ATOM 982 O O . ILE A 1 121 ? -12.986 -1.790 10.757 1.00 95.19 121 ILE A O 1
ATOM 986 N N . LYS A 1 122 ? -11.700 -1.997 12.584 1.00 94.75 122 LYS A N 1
ATOM 987 C CA . LYS A 1 122 ? -12.392 -0.968 13.353 1.00 94.75 122 LYS A CA 1
ATOM 988 C C . LYS A 1 122 ? -12.187 0.395 12.695 1.00 94.75 122 LYS A C 1
ATOM 990 O O . LYS A 1 122 ? -11.063 0.773 12.377 1.00 94.75 122 LYS A O 1
ATOM 995 N N . THR A 1 123 ? -13.273 1.145 12.546 1.00 95.19 123 THR A N 1
ATOM 996 C CA . THR A 1 123 ? -13.226 2.548 12.121 1.00 95.19 123 THR A CA 1
ATOM 997 C C . THR A 1 123 ? -13.334 3.454 13.340 1.00 95.19 123 THR A C 1
ATOM 999 O O . THR A 1 123 ? -14.170 3.222 14.216 1.00 95.19 123 THR A O 1
ATOM 1002 N N . ILE A 1 124 ? -12.493 4.480 13.404 1.00 94.56 124 ILE A N 1
ATOM 1003 C CA . ILE A 1 124 ? -12.526 5.515 14.440 1.00 94.56 124 ILE A CA 1
ATOM 1004 C C . ILE A 1 124 ? -12.643 6.892 13.794 1.00 94.56 124 ILE A C 1
ATOM 1006 O O . ILE A 1 124 ? -12.211 7.085 12.662 1.00 94.56 124 ILE A O 1
ATOM 1010 N N . LYS A 1 125 ? -13.199 7.863 14.521 1.00 94.81 125 LYS A N 1
ATOM 1011 C CA . LYS A 1 125 ? -13.127 9.267 14.106 1.00 94.81 125 LYS A CA 1
ATOM 1012 C C . LYS A 1 125 ? -11.693 9.767 14.251 1.00 94.81 125 LYS A C 1
ATOM 1014 O O . LYS A 1 125 ? -11.064 9.505 15.279 1.00 94.81 125 LYS A O 1
ATOM 1019 N N . GLY A 1 126 ? -11.194 10.444 13.225 1.00 90.06 126 GLY A N 1
ATOM 1020 C CA . GLY A 1 126 ? -9.862 11.034 13.248 1.00 90.06 126 GLY A CA 1
ATOM 1021 C C . GLY A 1 126 ? -9.774 12.265 14.138 1.00 90.06 126 GLY A C 1
ATOM 1022 O O . GLY A 1 126 ? -10.768 12.956 14.386 1.00 90.06 126 GLY A O 1
ATOM 1023 N N . THR A 1 127 ? -8.574 12.517 14.647 1.00 90.12 127 THR A N 1
ATOM 1024 C CA . THR A 1 127 ? -8.216 13.767 15.323 1.00 90.12 127 THR A CA 1
ATOM 1025 C C . THR A 1 127 ? -7.532 14.720 14.339 1.00 90.12 127 THR A C 1
ATOM 1027 O O . THR A 1 127 ? -7.249 14.356 13.201 1.00 90.12 127 THR A O 1
ATOM 1030 N N . LYS A 1 128 ? -7.214 15.943 14.785 1.00 85.12 128 LYS A N 1
ATOM 1031 C CA . LYS A 1 128 ? -6.409 16.890 13.993 1.00 85.12 128 LYS A CA 1
ATOM 1032 C C . LYS A 1 128 ? -5.022 16.350 13.621 1.00 85.12 128 LYS A C 1
ATOM 1034 O O . LYS A 1 128 ? -4.463 16.784 12.634 1.00 85.12 128 LYS A O 1
ATOM 1039 N N . GLU A 1 129 ? -4.475 15.426 14.408 1.00 85.31 129 GLU A N 1
ATOM 1040 C CA . GLU A 1 129 ? -3.173 14.807 14.126 1.00 85.31 129 GLU A CA 1
ATOM 1041 C C . GLU A 1 129 ? -3.280 13.697 13.073 1.00 85.31 129 GLU A C 1
ATOM 1043 O O . GLU A 1 129 ? -2.298 13.373 12.413 1.00 85.31 129 GLU A O 1
ATOM 1048 N N . ASP A 1 130 ? -4.463 13.092 12.926 1.00 84.88 130 ASP A N 1
ATOM 1049 C CA . ASP A 1 130 ? -4.680 12.009 11.967 1.00 84.88 130 ASP A CA 1
ATOM 1050 C C . ASP A 1 130 ? -5.131 12.513 10.587 1.00 84.88 130 ASP A C 1
ATOM 1052 O O . ASP A 1 130 ? -4.984 11.800 9.594 1.00 84.88 130 ASP A O 1
ATOM 1056 N N . CYS A 1 131 ? -5.743 13.697 10.541 1.00 87.62 131 CYS A N 1
ATOM 1057 C CA . CYS A 1 131 ? -6.463 14.211 9.386 1.00 87.62 131 CYS A CA 1
ATOM 1058 C C . CYS A 1 131 ? -5.817 15.484 8.861 1.00 87.62 131 CYS A C 1
ATOM 1060 O O . CYS A 1 131 ? -5.591 16.410 9.627 1.00 87.62 131 CYS A O 1
ATOM 1062 N N . ILE A 1 132 ? -5.656 15.570 7.540 1.00 82.00 132 ILE A N 1
ATOM 1063 C CA . ILE A 1 132 ? -5.379 16.832 6.851 1.00 82.00 132 ILE A CA 1
ATOM 1064 C C . ILE A 1 132 ? -6.456 17.856 7.219 1.00 82.00 132 ILE A C 1
ATOM 1066 O O . ILE A 1 132 ? -7.658 17.603 7.070 1.00 82.00 132 ILE A O 1
ATOM 1070 N N . THR A 1 133 ? -6.004 19.000 7.709 1.00 76.62 133 THR A N 1
ATOM 1071 C CA . THR A 1 133 ? -6.797 20.172 8.058 1.00 76.62 133 THR A CA 1
ATOM 1072 C C . THR A 1 133 ? -6.528 21.304 7.069 1.00 76.62 133 THR A C 1
ATOM 1074 O O . THR A 1 133 ? -5.587 21.262 6.283 1.00 76.62 133 THR A O 1
ATOM 1077 N N . SER A 1 134 ? -7.341 22.361 7.107 1.00 68.25 134 SER A N 1
ATOM 1078 C CA . SER A 1 134 ? -7.117 23.559 6.286 1.00 68.25 134 SER A CA 1
ATOM 1079 C C . SER A 1 134 ? -5.788 24.267 6.574 1.00 68.25 134 SER A C 1
ATOM 1081 O O . SER A 1 134 ? -5.350 25.064 5.758 1.00 68.25 134 SER A O 1
ATOM 1083 N N . GLU A 1 135 ? -5.166 24.009 7.728 1.00 66.69 135 GLU A N 1
ATOM 1084 C CA . GLU A 1 135 ? -3.854 24.561 8.093 1.00 66.69 135 GLU A CA 1
ATOM 1085 C C . GLU A 1 135 ? -2.706 23.843 7.361 1.00 66.69 135 GLU A C 1
ATOM 1087 O O . GLU A 1 135 ? -1.625 24.406 7.216 1.00 66.69 135 GLU A O 1
ATOM 1092 N N . ASP A 1 136 ? -2.955 22.634 6.848 1.00 63.25 136 ASP A N 1
ATOM 1093 C CA . ASP A 1 136 ? -1.982 21.819 6.112 1.00 63.25 136 ASP A CA 1
ATOM 1094 C C . ASP A 1 136 ? -1.944 22.153 4.608 1.00 63.25 136 ASP A C 1
ATOM 1096 O O . ASP A 1 136 ? -1.137 21.602 3.858 1.00 63.25 136 ASP A O 1
ATOM 1100 N N . VAL A 1 137 ? -2.811 23.068 4.159 1.00 64.19 137 VAL A N 1
ATOM 1101 C CA . VAL A 1 137 ? -2.936 23.511 2.766 1.00 64.19 137 VAL A CA 1
ATOM 1102 C C . VAL A 1 137 ? -2.503 24.983 2.687 1.00 64.19 137 VAL A C 1
ATOM 1104 O O . VAL A 1 137 ? -3.279 25.882 2.999 1.00 64.19 137 VAL A O 1
ATOM 1107 N N . GLY A 1 138 ? -1.248 25.256 2.313 1.00 52.25 138 GLY A N 1
ATOM 1108 C CA . GLY A 1 138 ? -0.798 26.623 1.976 1.00 52.25 138 GLY A CA 1
ATOM 1109 C C . GLY A 1 138 ? -1.421 27.075 0.645 1.00 52.25 138 GLY A C 1
ATOM 1110 O O . GLY A 1 138 ? -1.606 26.250 -0.243 1.00 52.25 138 GLY A O 1
ATOM 1111 N N . ASP A 1 139 ? -1.818 28.323 0.399 1.00 48.16 139 ASP A N 1
ATOM 1112 C CA . ASP A 1 139 ? -1.536 29.605 1.046 1.00 48.16 139 ASP A CA 1
ATOM 1113 C C . ASP A 1 139 ? -2.796 30.245 1.654 1.00 48.16 139 ASP A C 1
ATOM 1115 O O . ASP A 1 139 ? -3.831 30.378 0.996 1.00 48.16 139 ASP A O 1
ATOM 1119 N N . SER A 1 140 ? -2.670 30.826 2.849 1.00 51.28 140 SER A N 1
ATOM 1120 C CA . SER A 1 140 ? -3.465 32.009 3.178 1.00 51.28 140 SER A CA 1
ATOM 1121 C C . SER A 1 140 ? -2.946 33.170 2.326 1.00 51.28 140 SER A C 1
ATOM 1123 O O . SER A 1 140 ? -2.026 33.882 2.735 1.00 51.28 140 SER A O 1
ATOM 1125 N N . VAL A 1 141 ? -3.508 33.341 1.125 1.00 54.47 141 VAL A N 1
ATOM 1126 C CA . VAL A 1 141 ? -3.361 34.570 0.336 1.00 54.47 141 VAL A CA 1
ATOM 1127 C C . VAL A 1 141 ? -3.857 35.727 1.191 1.00 54.47 141 VAL A C 1
ATOM 1129 O O . VAL A 1 141 ? -5.054 35.926 1.392 1.00 54.47 141 VAL A O 1
ATOM 1132 N N . ASN A 1 142 ? -2.912 36.464 1.761 1.00 46.91 142 ASN A N 1
ATOM 1133 C CA . ASN A 1 142 ? -3.195 37.701 2.457 1.00 46.91 142 ASN A CA 1
ATOM 1134 C C . ASN A 1 142 ? -3.435 38.775 1.385 1.00 46.91 142 ASN A C 1
ATOM 1136 O O . ASN A 1 142 ? -2.546 39.568 1.083 1.00 46.91 142 ASN A O 1
ATOM 1140 N N . ASP A 1 143 ? -4.619 38.757 0.767 1.00 49.88 143 ASP A N 1
ATOM 1141 C CA . ASP A 1 143 ? -5.106 39.841 -0.090 1.00 49.88 143 ASP A CA 1
ATOM 1142 C C . ASP A 1 143 ? -5.425 41.047 0.804 1.00 49.88 143 ASP A C 1
ATOM 1144 O O . ASP A 1 143 ? -6.562 41.306 1.193 1.00 49.88 143 ASP A O 1
ATOM 1148 N N . SER A 1 144 ? -4.382 41.773 1.192 1.00 48.75 144 SER A N 1
ATOM 1149 C CA . SER A 1 144 ? -4.489 43.128 1.727 1.00 48.75 144 SER A CA 1
ATOM 1150 C C . SER A 1 144 ? -3.735 44.059 0.784 1.00 48.75 144 SER A C 1
ATOM 1152 O O . SER A 1 144 ? -2.528 44.259 0.930 1.00 48.75 144 SER A O 1
ATOM 1154 N N . MET A 1 145 ? -4.461 44.578 -0.212 1.00 42.94 145 MET A N 1
ATOM 1155 C CA . MET A 1 145 ? -4.144 45.849 -0.874 1.00 42.94 145 MET A CA 1
ATOM 1156 C C . MET A 1 145 ? -4.735 47.011 -0.082 1.00 42.94 145 MET A C 1
ATOM 1158 O O . MET A 1 145 ? -5.862 46.850 0.440 1.00 42.94 145 MET A O 1
#

Radius of gyration: 18.38 Å; chains: 1; bounding box: 46×80×34 Å

Organism: Flavobacterium hydatis (NCBI:txid991)

Sequence (145 aa):
MSIIISCKSEDSSEGYIGTWLEVKQKGNEFVLVDCGYDGERIETSRDSIFEKGIMEDSNMKIDHIKQSNDGISLFTDKLEKSYYRFQWIDKDKGISKWEITYDGSSTVVKYFVNKLNFKSIKTIKGTKEDCITSEDVGDSVNDSM

pLDDT: mean 86.22, std 17.32, range [40.72, 98.38]

Foldseek 3Di:
DDDPPPPPDPPPPALVAAKWAFWDDDPPATAAECAVDRAWMWHDDPFWIWIDHPVDIDIATFPDWDDDPQFIWGARDPVSLWIWTWGDPDVVLQKIWIFTGDRNDDTDITMTHGPVRNVVHHYDYDDPVRDDDPVNDDDPPPPDD

Secondary structure (DSSP, 8-state):
------------S-TT-EEEEEEEEETTEEEEEE-SSPPPEEEE-SSEEEEE-SS-EEEEE--EEEEETTEEEEESSTTS-SEEEEEEEETTTTEEEEEEESTT-PPEEEEEEETTTGGGSEEEE--TTTS--GGGS--------